Protein AF-A0A956TYW4-F1 (afdb_monomer_lite)

Foldseek 3Di:
DPQFDWDFDDPDDDPPDDPVVTIDGDDLDPCQADPVRFGRADGGAVNLQCLAPCVVVVDDPVLQAPPPPRDGPDDWCVSVCVPDPCVPQLDCVNQVDPRPDPSSTLQLFQFPWDDHPNPDIGTHNNSDHWDVVCCVVPNDDGSVVVPPD

Structure (mmCIF, N/CA/C/O backbone):
data_AF-A0A956TYW4-F1
#
_entry.id   AF-A0A956TYW4-F1
#
loop_
_atom_site.group_PDB
_atom_site.id
_atom_site.type_symbol
_atom_site.label_atom_id
_atom_site.label_alt_id
_atom_site.label_comp_id
_atom_site.label_asym_id
_atom_site.label_entity_id
_atom_site.label_seq_id
_atom_site.pdbx_PDB_ins_code
_atom_site.Cartn_x
_atom_site.Cartn_y
_atom_site.Cartn_z
_atom_site.occupancy
_atom_site.B_iso_or_equiv
_atom_site.auth_seq_id
_atom_site.auth_comp_id
_atom_site.auth_asym_id
_atom_site.auth_atom_id
_atom_site.pdbx_PDB_model_num
ATOM 1 N N . GLN A 1 1 ? 12.989 -0.348 -9.249 1.00 75.94 1 GLN A N 1
ATOM 2 C CA . GLN A 1 1 ? 13.731 -1.459 -9.879 1.00 75.94 1 GLN A CA 1
ATOM 3 C C . GLN A 1 1 ? 13.563 -2.750 -9.097 1.00 75.94 1 GLN A C 1
ATOM 5 O O . GLN A 1 1 ? 13.009 -3.674 -9.657 1.00 75.94 1 GLN A O 1
ATOM 10 N N . CYS A 1 2 ? 14.014 -2.832 -7.841 1.00 87.69 2 CYS A N 1
ATOM 11 C CA . CYS A 1 2 ? 14.141 -4.119 -7.146 1.00 87.69 2 CYS A CA 1
ATOM 12 C C . CYS A 1 2 ? 12.836 -4.693 -6.572 1.00 87.69 2 CYS A C 1
ATOM 14 O O . CYS A 1 2 ? 12.639 -5.900 -6.648 1.00 87.69 2 CYS A O 1
ATOM 16 N N . HIS A 1 3 ? 11.956 -3.837 -6.050 1.00 91.50 3 HIS A N 1
ATOM 17 C CA . HIS A 1 3 ? 10.725 -4.202 -5.333 1.00 91.50 3 HIS A CA 1
ATOM 18 C C . HIS A 1 3 ? 9.562 -4.582 -6.258 1.00 91.50 3 HIS A C 1
ATOM 20 O O . HIS A 1 3 ? 8.438 -4.117 -6.094 1.00 91.50 3 HIS A O 1
ATOM 26 N N . SER A 1 4 ? 9.844 -5.374 -7.288 1.00 91.62 4 SER A N 1
ATOM 27 C CA . SER A 1 4 ? 8.835 -5.880 -8.212 1.00 91.62 4 SER A CA 1
ATOM 28 C C . SER A 1 4 ? 9.212 -7.259 -8.720 1.00 91.62 4 SER A C 1
ATOM 30 O O . SER A 1 4 ? 10.353 -7.495 -9.133 1.00 91.62 4 SER A O 1
ATOM 32 N N . ARG A 1 5 ? 8.231 -8.157 -8.779 1.00 91.81 5 ARG A N 1
ATOM 33 C CA . ARG A 1 5 ? 8.351 -9.367 -9.587 1.00 91.81 5 ARG A CA 1
ATOM 34 C C . ARG A 1 5 ? 8.303 -8.979 -11.059 1.00 91.81 5 ARG A C 1
ATOM 36 O O . ARG A 1 5 ? 7.327 -8.383 -11.518 1.00 91.81 5 ARG A O 1
ATOM 43 N N . ARG A 1 6 ? 9.366 -9.279 -11.799 1.00 92.19 6 ARG A N 1
ATOM 44 C CA . ARG A 1 6 ? 9.592 -8.748 -13.149 1.00 92.19 6 ARG A CA 1
ATOM 45 C C . ARG A 1 6 ? 10.438 -9.687 -13.998 1.00 92.19 6 ARG A C 1
ATOM 47 O O . ARG A 1 6 ? 11.206 -10.476 -13.454 1.00 92.19 6 ARG A O 1
ATOM 54 N N . SER A 1 7 ? 10.340 -9.518 -15.311 1.00 91.94 7 SER A N 1
ATOM 55 C CA . SER A 1 7 ? 11.299 -10.049 -16.283 1.00 91.94 7 SER A CA 1
ATOM 56 C C . SER A 1 7 ? 12.227 -8.936 -16.760 1.00 91.94 7 SER A C 1
ATOM 58 O O . SER A 1 7 ? 11.799 -7.791 -16.900 1.00 91.94 7 SER A O 1
ATOM 60 N N . GLU A 1 8 ? 13.490 -9.261 -16.998 1.00 92.31 8 GLU A N 1
ATOM 61 C CA . GLU A 1 8 ? 14.476 -8.348 -17.582 1.00 92.31 8 GLU A CA 1
ATOM 62 C C . GLU A 1 8 ? 14.416 -8.416 -19.110 1.00 92.31 8 GLU A C 1
ATOM 64 O O . GLU A 1 8 ? 14.295 -9.503 -19.676 1.00 92.31 8 GLU A O 1
ATOM 69 N N . ILE A 1 9 ? 14.450 -7.256 -19.769 1.00 92.62 9 ILE A N 1
ATOM 70 C CA . ILE A 1 9 ? 14.375 -7.141 -21.237 1.00 92.62 9 ILE A CA 1
ATOM 71 C C . ILE A 1 9 ? 15.537 -6.353 -21.848 1.00 92.62 9 ILE A C 1
ATOM 73 O O . ILE A 1 9 ? 15.672 -6.326 -23.070 1.00 92.62 9 ILE A O 1
ATOM 77 N N . ALA A 1 10 ? 16.377 -5.733 -21.019 1.00 88.69 10 ALA A N 1
ATOM 78 C CA . ALA A 1 10 ? 17.615 -5.087 -21.431 1.00 88.69 10 ALA A CA 1
ATOM 79 C C . ALA A 1 10 ? 18.672 -5.253 -20.333 1.00 88.69 10 ALA A C 1
ATOM 81 O O . ALA A 1 10 ? 18.339 -5.119 -19.158 1.00 88.69 10 ALA A O 1
ATOM 82 N N . GLU A 1 11 ? 19.922 -5.507 -20.731 1.00 78.12 11 GLU A N 1
ATOM 83 C CA . GLU A 1 11 ? 21.058 -5.698 -19.811 1.00 78.12 11 GLU A CA 1
ATOM 84 C C . GLU A 1 11 ? 21.461 -4.392 -19.108 1.00 78.12 11 GLU A C 1
ATOM 86 O O . GLU A 1 11 ? 21.840 -4.384 -17.936 1.00 78.12 11 GLU A O 1
ATOM 91 N N . ASP A 1 12 ? 21.354 -3.265 -19.816 1.00 79.75 12 ASP A N 1
ATOM 92 C CA . ASP A 1 12 ? 21.713 -1.960 -19.278 1.00 79.75 12 ASP A CA 1
ATOM 93 C C . ASP A 1 12 ? 20.510 -1.301 -18.591 1.00 79.75 12 ASP A C 1
ATOM 95 O O . ASP A 1 12 ? 19.506 -0.938 -19.216 1.00 79.75 12 ASP A O 1
ATOM 99 N N . TYR A 1 13 ? 20.640 -1.085 -17.283 1.00 75.81 13 TYR A N 1
ATOM 100 C CA . TYR A 1 13 ? 19.734 -0.244 -16.511 1.00 75.81 13 TYR A CA 1
ATOM 101 C C . TYR A 1 13 ? 20.346 1.136 -16.263 1.00 75.81 13 TYR A C 1
ATOM 103 O O . TYR A 1 13 ? 21.456 1.271 -15.744 1.00 75.81 13 TYR A O 1
ATOM 111 N N . PHE A 1 14 ? 19.564 2.179 -16.542 1.00 78.62 14 PHE A N 1
ATOM 112 C CA . PHE A 1 14 ? 19.942 3.562 -16.274 1.00 78.62 14 PHE A CA 1
ATOM 113 C C . PHE A 1 14 ? 19.028 4.178 -15.215 1.00 78.62 14 PHE A C 1
ATOM 115 O O . PHE A 1 14 ? 17.818 4.315 -15.403 1.00 78.62 14 PHE A O 1
ATOM 122 N N . HIS A 1 15 ? 19.619 4.611 -14.102 1.00 81.00 15 HIS A N 1
ATOM 123 C CA . HIS A 1 15 ? 18.900 5.320 -13.047 1.00 81.00 15 HIS A CA 1
ATOM 124 C C . HIS A 1 15 ? 18.197 6.571 -13.597 1.00 81.00 15 HIS A C 1
ATOM 126 O O . HIS A 1 15 ? 18.772 7.337 -14.370 1.00 81.00 15 HIS A O 1
ATOM 132 N N . GLY A 1 16 ? 16.946 6.784 -13.182 1.00 81.69 16 GLY A N 1
ATOM 133 C CA . GLY A 1 16 ? 16.119 7.908 -13.637 1.00 81.69 16 GLY A CA 1
ATOM 134 C C . GLY A 1 16 ? 15.409 7.686 -14.977 1.00 81.69 16 GLY A C 1
ATOM 135 O O . GLY A 1 16 ? 14.646 8.552 -15.400 1.00 81.69 16 GLY A O 1
ATOM 136 N N . LYS A 1 17 ? 15.623 6.543 -15.640 1.00 86.94 17 LYS A N 1
ATOM 137 C CA . LYS A 1 17 ? 14.808 6.099 -16.778 1.00 86.94 17 LYS A CA 1
ATOM 138 C C . LYS A 1 17 ? 13.576 5.328 -16.314 1.00 86.94 17 LYS A C 1
ATOM 140 O O . LYS A 1 17 ? 13.427 5.023 -15.127 1.00 86.94 17 LYS A O 1
ATOM 145 N N . SER A 1 18 ? 12.663 5.063 -17.247 1.00 87.38 18 SER A N 1
ATOM 146 C CA . SER A 1 18 ? 11.463 4.294 -16.938 1.00 87.38 18 SER A CA 1
ATOM 147 C C . SER A 1 18 ? 11.859 2.885 -16.516 1.00 87.38 18 SER A C 1
ATOM 149 O O . SER A 1 18 ? 12.765 2.287 -17.091 1.00 87.38 18 SER A O 1
ATOM 151 N N . LEU A 1 19 ? 11.139 2.316 -15.546 1.00 87.31 19 LEU A N 1
ATOM 152 C CA . LEU A 1 19 ? 11.301 0.901 -15.212 1.00 87.31 19 LEU A CA 1
ATOM 153 C C . LEU A 1 19 ? 11.069 0.016 -16.446 1.00 87.31 19 LEU A C 1
ATOM 155 O O . LEU A 1 19 ? 11.753 -0.991 -16.608 1.00 87.31 19 LEU A O 1
ATOM 159 N N . LEU A 1 20 ? 10.136 0.431 -17.309 1.00 90.75 20 LEU A N 1
ATOM 160 C CA . LEU A 1 20 ? 9.730 -0.302 -18.507 1.00 90.75 20 LEU A CA 1
ATOM 161 C C . LEU A 1 20 ? 10.775 -0.293 -19.627 1.00 90.75 20 LEU A C 1
ATOM 163 O O . LEU A 1 20 ? 10.624 -1.045 -20.582 1.00 90.75 20 LEU A O 1
ATOM 167 N N . ASP A 1 21 ? 11.833 0.512 -19.503 1.00 91.12 21 ASP A N 1
ATOM 168 C CA . ASP A 1 21 ? 12.926 0.522 -20.479 1.00 91.12 21 ASP A CA 1
ATOM 169 C C . ASP A 1 21 ? 13.839 -0.708 -20.313 1.00 91.12 21 ASP A C 1
ATOM 171 O O . ASP A 1 21 ? 14.462 -1.142 -21.279 1.00 91.12 21 ASP A O 1
ATOM 175 N N . SER A 1 22 ? 13.898 -1.289 -19.106 1.00 91.00 22 SER A N 1
ATOM 176 C CA . SER A 1 22 ? 14.766 -2.438 -18.793 1.00 91.00 22 SER A CA 1
ATOM 177 C C . SER A 1 22 ? 14.012 -3.649 -18.236 1.00 91.00 22 SER A C 1
ATOM 179 O O . SER A 1 22 ? 14.539 -4.762 -18.262 1.00 91.00 22 SER A O 1
ATOM 181 N N . TYR A 1 23 ? 12.781 -3.473 -17.739 1.00 92.44 23 TYR A N 1
ATOM 182 C CA . TYR A 1 23 ? 12.021 -4.539 -17.084 1.00 92.44 23 TYR A CA 1
ATOM 183 C C . TYR A 1 23 ? 10.538 -4.533 -17.440 1.00 92.44 23 TYR A C 1
ATOM 185 O O . TYR A 1 23 ? 9.910 -3.486 -17.535 1.00 92.44 23 TYR A O 1
ATOM 193 N N . ILE A 1 24 ? 9.942 -5.721 -17.490 1.00 92.56 24 ILE A N 1
ATOM 194 C CA . ILE A 1 24 ? 8.491 -5.910 -17.564 1.00 92.56 24 ILE A CA 1
ATOM 195 C C . ILE A 1 24 ? 8.010 -6.425 -16.202 1.00 92.56 24 ILE A C 1
ATOM 197 O O . ILE A 1 24 ? 8.303 -7.576 -15.859 1.00 92.56 24 ILE A O 1
ATOM 201 N N . PRO A 1 25 ? 7.314 -5.603 -15.390 1.00 92.31 25 PRO A N 1
ATOM 202 C CA . PRO A 1 25 ? 6.646 -6.072 -14.180 1.00 92.31 25 PRO A CA 1
ATOM 203 C C . PRO A 1 25 ? 5.616 -7.156 -14.503 1.00 92.31 25 PRO A C 1
ATOM 205 O O . PRO A 1 25 ? 5.010 -7.142 -15.573 1.00 92.31 25 PRO A O 1
ATOM 208 N N . SER A 1 26 ? 5.405 -8.077 -13.566 1.00 91.81 26 SER A N 1
ATOM 209 C CA . SER A 1 26 ? 4.364 -9.101 -13.702 1.00 91.81 26 SER A CA 1
ATOM 210 C C . SER A 1 26 ? 2.995 -8.436 -13.803 1.00 91.81 26 SER A C 1
ATOM 212 O O . SER A 1 26 ? 2.709 -7.488 -13.067 1.00 91.81 26 SER A O 1
ATOM 214 N N . LEU A 1 27 ? 2.168 -8.935 -14.717 1.00 91.69 27 LEU A N 1
ATOM 215 C CA . LEU A 1 27 ? 0.786 -8.496 -14.865 1.00 91.69 27 LEU A CA 1
ATOM 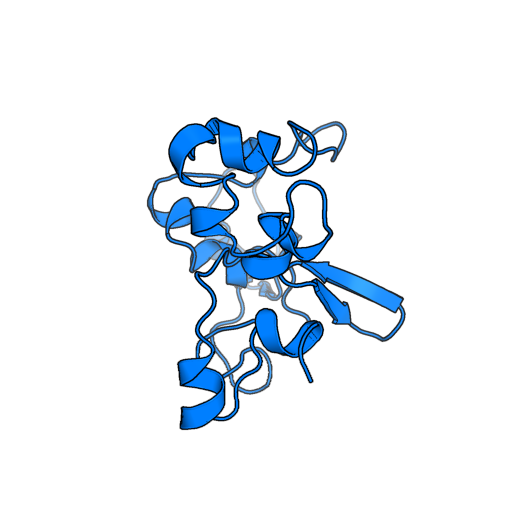216 C C . LEU A 1 27 ? -0.102 -9.202 -13.832 1.00 91.69 27 LEU A C 1
ATOM 218 O O . LEU A 1 27 ? 0.385 -9.983 -13.013 1.00 91.69 27 LEU A O 1
ATOM 222 N N . LEU A 1 28 ? -1.407 -8.919 -13.876 1.00 92.31 28 LEU A N 1
ATOM 223 C CA . LEU A 1 28 ? -2.431 -9.588 -13.067 1.00 92.31 28 LEU A CA 1
ATOM 224 C C . LEU A 1 28 ? -2.675 -11.023 -13.557 1.00 92.31 28 LEU A C 1
ATOM 226 O O . LEU A 1 28 ? -3.758 -11.356 -14.033 1.00 92.31 28 LEU A O 1
ATOM 230 N N . ASP A 1 29 ? -1.635 -11.846 -13.476 1.00 92.50 29 ASP A N 1
ATOM 231 C CA . ASP A 1 29 ? -1.646 -13.233 -13.914 1.00 92.50 29 ASP A CA 1
ATOM 232 C C . ASP A 1 29 ? -2.154 -14.160 -12.801 1.00 92.50 29 ASP A C 1
ATOM 234 O O . ASP A 1 29 ? -1.899 -13.956 -11.605 1.00 92.50 29 ASP A O 1
ATOM 238 N N . GLU A 1 30 ? -2.853 -15.218 -13.214 1.00 91.12 30 GLU A N 1
ATOM 239 C CA . GLU A 1 30 ? -3.368 -16.246 -12.311 1.00 91.12 30 GLU A CA 1
ATOM 240 C C . GLU A 1 30 ? -2.227 -16.911 -11.525 1.00 91.12 30 GLU A C 1
ATOM 242 O O . GLU A 1 30 ? -1.163 -17.229 -12.062 1.00 91.12 30 GLU A O 1
ATOM 247 N N . GLY A 1 31 ? -2.443 -17.111 -10.223 1.00 89.50 31 GLY A N 1
ATOM 248 C CA . GLY A 1 31 ? -1.443 -17.674 -9.318 1.00 89.50 31 GLY A CA 1
ATOM 249 C C . GLY A 1 31 ? -0.413 -16.661 -8.810 1.00 89.50 31 GLY A C 1
ATOM 250 O O . GLY A 1 31 ? 0.341 -16.991 -7.896 1.00 89.50 31 GLY A O 1
ATOM 251 N N . VAL A 1 32 ? -0.387 -15.436 -9.351 1.00 91.31 32 VAL A N 1
ATOM 252 C CA . VAL A 1 32 ? 0.347 -14.296 -8.774 1.00 91.31 32 VAL A CA 1
ATOM 253 C C . VAL A 1 32 ? -0.608 -13.384 -8.012 1.00 91.31 32 VAL A C 1
ATOM 255 O O . VAL A 1 32 ? -0.301 -13.001 -6.883 1.00 91.31 32 VAL A O 1
ATOM 258 N N . TYR A 1 33 ? -1.788 -13.128 -8.581 1.00 93.50 33 TYR A N 1
ATOM 259 C CA . TYR A 1 33 ? -2.846 -12.322 -7.979 1.00 93.50 33 TYR A CA 1
ATOM 260 C C . TYR A 1 33 ? -4.153 -13.108 -7.845 1.00 93.50 33 TYR A C 1
ATOM 262 O O . TYR A 1 33 ? -4.488 -13.949 -8.680 1.00 93.50 33 TYR A O 1
ATOM 270 N N . TYR A 1 34 ? -4.931 -12.771 -6.818 1.00 93.88 34 TYR A N 1
ATOM 271 C CA . TYR A 1 34 ? -6.333 -13.161 -6.720 1.00 93.88 34 TYR A CA 1
ATOM 272 C C . TYR A 1 34 ? -7.156 -12.491 -7.837 1.00 93.88 34 TYR A C 1
ATOM 274 O O . TYR A 1 34 ? -6.742 -11.458 -8.366 1.00 93.88 34 TYR A O 1
ATOM 282 N N . PRO A 1 35 ? -8.355 -13.007 -8.174 1.00 93.81 35 PRO A N 1
ATOM 283 C CA . PRO A 1 35 ? -9.203 -12.430 -9.223 1.00 93.81 35 PRO A CA 1
ATOM 284 C C . PRO A 1 35 ? -9.596 -10.960 -9.022 1.00 93.81 35 PRO A C 1
ATO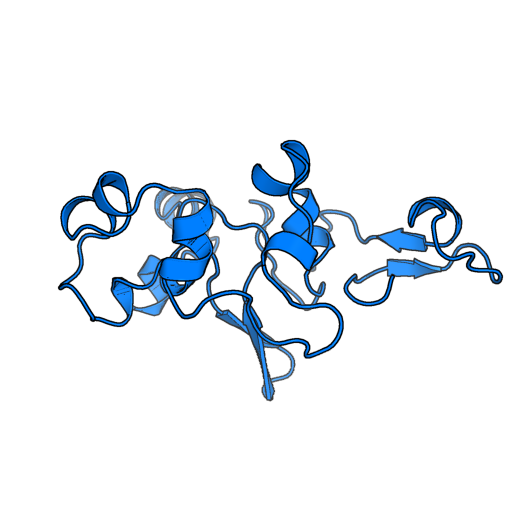M 286 O O . PRO A 1 35 ? -9.914 -10.270 -9.987 1.00 93.81 35 PRO A O 1
ATOM 289 N N . ASP A 1 36 ? -9.576 -10.460 -7.787 1.00 91.88 36 ASP A N 1
ATOM 290 C CA . ASP A 1 36 ? -9.818 -9.048 -7.486 1.00 91.88 36 ASP A CA 1
ATOM 291 C C . ASP A 1 36 ? -8.535 -8.195 -7.526 1.00 91.88 36 ASP A C 1
ATOM 293 O O . ASP A 1 36 ? -8.565 -7.002 -7.226 1.00 91.88 36 ASP A O 1
ATOM 297 N N . GLY A 1 37 ? -7.400 -8.798 -7.880 1.00 91.25 37 GLY A N 1
ATOM 298 C CA . GLY A 1 37 ? -6.079 -8.194 -7.976 1.00 91.25 37 GLY A CA 1
ATOM 299 C C . GLY A 1 37 ? -5.317 -8.114 -6.654 1.00 91.25 37 GLY A C 1
ATOM 300 O O . GLY A 1 37 ? -4.315 -7.405 -6.617 1.00 91.25 37 GLY A O 1
ATOM 301 N N . GLN A 1 38 ? -5.798 -8.721 -5.558 1.00 91.75 38 GLN A N 1
ATOM 302 C CA . GLN A 1 38 ? -5.008 -8.799 -4.324 1.00 91.75 38 GLN A CA 1
ATOM 303 C C . GLN A 1 38 ? -3.782 -9.676 -4.573 1.00 91.75 38 GLN A C 1
ATOM 305 O O . GLN A 1 38 ? -3.853 -10.646 -5.328 1.00 91.75 38 GLN A O 1
ATOM 310 N N . ILE A 1 39 ? -2.672 -9.372 -3.911 1.00 90.69 39 ILE A N 1
ATOM 311 C CA . ILE A 1 39 ? -1.472 -10.206 -3.977 1.00 90.69 39 ILE A CA 1
ATOM 312 C C . ILE A 1 39 ? -1.776 -11.630 -3.471 1.00 90.69 39 ILE A C 1
ATOM 314 O O . ILE A 1 39 ? -2.285 -11.814 -2.363 1.00 90.69 39 ILE A O 1
ATOM 318 N N . GLN A 1 40 ? -1.477 -12.653 -4.280 1.00 90.62 40 GLN A N 1
ATOM 319 C CA . GLN A 1 40 ? -1.680 -14.068 -3.933 1.00 90.62 40 GLN A CA 1
ATOM 320 C C . GLN A 1 40 ? -0.355 -14.775 -3.657 1.00 90.62 40 GLN A C 1
ATOM 322 O O . GLN A 1 40 ? -0.198 -15.403 -2.609 1.00 90.62 40 GLN A O 1
ATOM 327 N N . ALA A 1 41 ? 0.597 -14.672 -4.580 1.00 86.44 41 ALA A N 1
ATOM 328 C CA . ALA A 1 41 ? 1.964 -15.146 -4.397 1.00 86.44 41 ALA A CA 1
ATOM 329 C C . ALA A 1 41 ? 2.909 -13.963 -4.183 1.00 86.44 41 ALA A C 1
ATOM 331 O O . ALA A 1 41 ? 2.508 -12.812 -4.289 1.00 86.44 41 ALA A O 1
ATOM 332 N N . GLU A 1 42 ? 4.176 -14.246 -3.897 1.00 83.31 42 GLU A N 1
ATOM 333 C CA . GLU A 1 42 ? 5.175 -13.190 -3.760 1.00 83.31 42 GLU A CA 1
ATOM 334 C C . GLU A 1 42 ? 5.318 -12.420 -5.087 1.00 83.31 42 GLU A C 1
ATOM 336 O O . GLU A 1 42 ? 5.762 -12.984 -6.098 1.00 83.31 42 GLU A O 1
ATOM 341 N N . ASP A 1 43 ? 4.923 -11.144 -5.080 1.00 82.06 43 ASP A N 1
ATOM 342 C CA . ASP A 1 43 ? 5.077 -10.199 -6.190 1.00 82.06 43 ASP A CA 1
ATOM 343 C C . ASP A 1 43 ? 5.848 -8.914 -5.819 1.00 82.06 43 ASP A C 1
ATOM 345 O O . ASP A 1 43 ? 6.067 -8.053 -6.686 1.00 82.06 43 ASP A O 1
ATOM 349 N N . TYR A 1 44 ? 6.369 -8.859 -4.583 1.00 88.38 44 TYR A N 1
ATOM 350 C CA . TYR A 1 44 ? 6.928 -7.683 -3.920 1.00 88.38 44 TYR A CA 1
ATOM 351 C C . TYR A 1 44 ? 5.865 -6.593 -3.686 1.00 88.38 44 TYR A C 1
ATOM 353 O O . TYR A 1 44 ? 4.758 -6.879 -3.249 1.00 88.38 44 TYR A O 1
ATOM 361 N N . GLU A 1 45 ? 6.212 -5.315 -3.866 1.00 92.50 45 GLU A N 1
ATOM 362 C CA . GLU A 1 45 ? 5.355 -4.205 -3.435 1.00 92.50 45 GLU A CA 1
ATOM 363 C C . GLU A 1 45 ? 4.902 -3.330 -4.612 1.00 92.50 45 GLU A C 1
ATOM 365 O O . GLU A 1 45 ? 3.795 -2.794 -4.608 1.00 92.50 45 GLU A O 1
ATOM 370 N N . TYR A 1 46 ? 5.726 -3.190 -5.655 1.00 93.50 46 TYR A N 1
ATOM 371 C CA . TYR A 1 46 ? 5.464 -2.265 -6.761 1.00 93.50 46 TYR A CA 1
ATOM 372 C C . TYR A 1 46 ? 4.234 -2.642 -7.589 1.00 93.50 46 TYR A C 1
ATOM 374 O O . TYR A 1 46 ? 3.450 -1.757 -7.916 1.00 93.50 46 TYR A O 1
ATOM 382 N N . GLY A 1 47 ? 4.053 -3.926 -7.925 1.00 92.62 47 GLY A N 1
ATOM 383 C CA . GLY A 1 47 ? 2.920 -4.383 -8.741 1.00 92.62 47 GLY A CA 1
ATOM 384 C C . GLY A 1 47 ? 1.578 -4.088 -8.071 1.00 92.62 47 GLY A C 1
ATOM 385 O O . GLY A 1 47 ? 0.660 -3.565 -8.700 1.00 92.62 47 GLY A O 1
ATOM 386 N N . SER A 1 48 ? 1.508 -4.312 -6.761 1.00 93.69 48 SER A N 1
ATOM 387 C CA . SER A 1 48 ? 0.367 -3.931 -5.930 1.00 93.69 48 SER A CA 1
ATOM 388 C C . SER A 1 48 ? 0.226 -2.406 -5.801 1.00 93.69 48 SER A C 1
ATOM 390 O O . SER A 1 48 ? -0.870 -1.870 -5.976 1.00 93.69 48 SER A O 1
ATOM 392 N N . PHE A 1 49 ? 1.324 -1.673 -5.581 1.00 95.62 49 PHE A N 1
ATOM 393 C CA . PHE A 1 49 ? 1.291 -0.217 -5.408 1.00 95.62 49 PHE A CA 1
ATOM 394 C C . PHE A 1 49 ? 0.819 0.539 -6.653 1.00 95.62 49 PHE A C 1
ATOM 396 O O . PHE A 1 49 ? 0.034 1.478 -6.517 1.00 95.62 49 PHE A O 1
ATOM 403 N N . VAL A 1 50 ? 1.224 0.130 -7.863 1.00 94.19 50 VAL A N 1
ATOM 404 C CA . VAL A 1 50 ? 0.798 0.811 -9.102 1.00 94.19 50 VAL A CA 1
ATOM 405 C C . VAL A 1 50 ? -0.696 0.677 -9.395 1.00 94.19 50 VAL A C 1
ATOM 407 O O . VAL A 1 50 ? -1.233 1.476 -10.155 1.00 94.19 50 VAL A O 1
ATOM 410 N N . GLN A 1 51 ? -1.376 -0.290 -8.771 1.00 93.44 51 GLN A N 1
ATOM 411 C CA . GLN A 1 51 ? -2.834 -0.435 -8.835 1.00 93.44 51 GLN A CA 1
ATOM 412 C C . GLN A 1 51 ? -3.560 0.512 -7.866 1.00 93.44 51 GLN A C 1
ATOM 414 O O . GLN A 1 51 ? -4.781 0.667 -7.936 1.00 93.44 51 GLN A O 1
ATOM 419 N N . SER A 1 52 ? -2.839 1.118 -6.919 1.00 95.69 52 SER A N 1
ATOM 420 C CA . SER A 1 52 ? -3.438 1.952 -5.883 1.00 95.69 52 SER A CA 1
ATOM 421 C C . SER A 1 52 ? -3.893 3.300 -6.439 1.00 95.69 52 SER A C 1
ATOM 423 O O . SER A 1 52 ? -3.261 3.922 -7.300 1.00 95.69 52 SER A O 1
ATOM 425 N N . LYS A 1 53 ? -4.964 3.840 -5.851 1.00 94.81 53 LYS A N 1
ATOM 426 C CA . LYS A 1 53 ? -5.382 5.221 -6.124 1.00 94.81 53 LYS A CA 1
ATOM 427 C C . LYS A 1 53 ? -4.266 6.220 -5.793 1.00 94.81 53 LYS A C 1
ATOM 429 O O . LYS A 1 53 ? -4.165 7.240 -6.460 1.00 94.81 53 LYS A O 1
ATOM 434 N N . MET A 1 54 ? -3.445 5.929 -4.783 1.00 95.56 54 MET A N 1
ATOM 435 C CA . MET A 1 54 ? -2.346 6.791 -4.341 1.00 95.56 54 MET A CA 1
ATOM 436 C C . MET A 1 54 ? -1.287 6.953 -5.434 1.00 95.56 54 MET A C 1
ATOM 438 O O . MET A 1 54 ? -0.930 8.084 -5.761 1.00 95.56 54 MET A O 1
ATOM 442 N N . TYR A 1 55 ? -0.868 5.853 -6.064 1.00 96.25 55 TYR A N 1
ATOM 443 C CA . TYR A 1 55 ? 0.066 5.891 -7.191 1.00 96.25 55 TYR A CA 1
ATOM 444 C C . TYR A 1 55 ? -0.468 6.755 -8.340 1.00 96.25 55 TYR A C 1
ATOM 446 O O . TYR A 1 55 ? 0.223 7.639 -8.844 1.00 96.25 55 TYR A O 1
ATOM 454 N N . HIS A 1 56 ? -1.746 6.587 -8.691 1.00 96.31 56 HIS A N 1
ATOM 455 C CA . HIS A 1 56 ? -2.400 7.396 -9.724 1.00 96.31 56 HIS A CA 1
ATOM 456 C C . HIS A 1 56 ? -2.598 8.876 -9.346 1.00 96.31 56 HIS A C 1
ATOM 458 O O . HIS A 1 56 ? -2.936 9.681 -10.211 1.00 96.31 56 HIS A O 1
ATOM 464 N N . GLN A 1 57 ? -2.402 9.250 -8.079 1.00 96.81 57 GLN A N 1
ATOM 465 C CA . GLN A 1 57 ? -2.372 10.642 -7.612 1.00 96.81 57 GLN A CA 1
ATOM 466 C C . GLN A 1 57 ? -0.940 11.174 -7.428 1.00 96.81 57 GLN A C 1
ATOM 468 O O . GLN A 1 57 ? -0.756 12.255 -6.875 1.00 96.81 57 GLN A O 1
ATOM 473 N N . GLY A 1 58 ? 0.073 10.442 -7.901 1.00 96.44 58 GLY A N 1
ATOM 474 C CA . GLY A 1 58 ? 1.474 10.863 -7.865 1.00 96.44 58 GLY A CA 1
ATOM 475 C C . GLY A 1 58 ? 2.203 10.556 -6.559 1.00 96.44 58 GLY A C 1
ATOM 476 O O . GLY A 1 58 ? 3.343 10.986 -6.407 1.00 96.44 58 GLY A O 1
ATOM 477 N N . VAL A 1 59 ? 1.588 9.807 -5.636 1.00 97.38 59 VAL A N 1
ATOM 478 C CA . VAL A 1 59 ? 2.282 9.334 -4.432 1.00 97.38 59 VAL A CA 1
ATOM 479 C C . VAL A 1 59 ? 3.311 8.274 -4.820 1.00 97.38 59 VAL A C 1
ATOM 481 O O . VAL A 1 59 ? 3.066 7.398 -5.650 1.00 97.38 59 VAL A O 1
ATOM 484 N N . SER A 1 60 ? 4.470 8.353 -4.188 1.00 95.56 60 SER A N 1
ATOM 485 C CA . SER A 1 60 ? 5.643 7.522 -4.405 1.00 95.56 60 SER A CA 1
ATOM 486 C C . SER A 1 60 ? 6.031 6.766 -3.134 1.00 95.56 60 SER A C 1
ATOM 488 O O . SER A 1 60 ? 5.617 7.106 -2.026 1.00 95.56 60 SER A O 1
ATOM 490 N N . CYS A 1 61 ? 6.909 5.769 -3.266 1.00 95.62 61 CYS A N 1
ATOM 491 C CA . CYS A 1 61 ? 7.431 5.023 -2.118 1.00 95.62 61 CYS A CA 1
ATOM 492 C C . CYS A 1 61 ? 8.087 5.956 -1.085 1.00 95.62 61 CYS A C 1
ATOM 494 O O . CYS A 1 61 ? 7.969 5.744 0.120 1.00 95.62 61 CYS A O 1
ATOM 496 N N . SER A 1 62 ? 8.757 7.012 -1.563 1.00 96.12 62 SER A N 1
ATOM 497 C CA . SER A 1 62 ? 9.474 7.977 -0.730 1.00 96.12 62 SER A CA 1
ATOM 498 C C . SER A 1 62 ? 8.582 8.942 0.047 1.00 96.12 62 SER A C 1
ATOM 500 O O . SER A 1 62 ? 9.109 9.679 0.878 1.00 96.12 62 SER A O 1
ATOM 502 N N . ASP A 1 63 ? 7.269 8.950 -0.186 1.00 97.25 63 ASP A N 1
ATOM 503 C CA . ASP A 1 63 ? 6.312 9.709 0.631 1.00 97.25 63 ASP A CA 1
ATOM 504 C C . ASP A 1 63 ? 5.958 8.968 1.930 1.00 97.25 63 ASP A C 1
ATOM 506 O O . ASP A 1 63 ? 5.543 9.583 2.913 1.00 97.25 63 ASP A O 1
ATOM 510 N N . CYS A 1 64 ? 6.188 7.651 1.972 1.00 96.88 64 CYS A N 1
ATOM 511 C CA . CYS A 1 64 ? 5.986 6.823 3.161 1.00 96.88 64 CYS A CA 1
ATOM 512 C C . CYS A 1 64 ? 7.308 6.357 3.786 1.00 96.88 64 CYS A C 1
ATOM 514 O O . CYS A 1 64 ? 7.439 6.359 5.009 1.00 96.88 64 CYS A O 1
ATOM 516 N N . HIS A 1 65 ? 8.299 6.011 2.963 1.00 97.50 65 HIS A N 1
ATOM 517 C CA . HIS A 1 65 ? 9.600 5.509 3.401 1.00 97.50 65 HIS A CA 1
ATOM 518 C C . HIS A 1 65 ? 10.704 6.551 3.231 1.00 97.50 65 HIS A C 1
ATOM 520 O O . HIS A 1 65 ? 10.742 7.304 2.257 1.00 97.50 65 HIS A O 1
ATOM 526 N N . ASN A 1 66 ? 11.661 6.560 4.154 1.00 96.94 66 ASN A N 1
ATOM 527 C CA . ASN A 1 66 ? 12.907 7.284 3.978 1.00 96.94 66 ASN A CA 1
ATOM 528 C C . ASN A 1 66 ? 13.870 6.444 3.116 1.00 96.94 66 ASN A C 1
ATOM 530 O O . ASN A 1 66 ? 14.273 5.365 3.545 1.00 96.94 66 ASN A O 1
ATOM 534 N N . PRO A 1 67 ? 14.300 6.913 1.931 1.00 94.81 67 PRO A N 1
ATOM 535 C CA . PRO A 1 67 ? 15.167 6.124 1.053 1.00 94.81 67 PRO A CA 1
ATOM 536 C C . PRO A 1 67 ? 16.582 5.887 1.611 1.00 94.81 67 PRO A C 1
ATOM 538 O O . PRO A 1 67 ? 17.291 5.039 1.081 1.00 94.81 67 PRO A O 1
ATOM 541 N N . HIS A 1 68 ? 17.005 6.616 2.653 1.00 95.38 68 HIS A N 1
ATOM 542 C CA . HIS A 1 68 ? 18.336 6.475 3.256 1.00 95.38 68 HIS A CA 1
ATOM 543 C C . HIS A 1 68 ? 18.343 5.604 4.515 1.00 95.38 68 HIS A C 1
ATOM 545 O O . HIS A 1 68 ? 19.292 4.850 4.708 1.00 95.38 68 HIS A O 1
ATOM 551 N N . SER A 1 69 ? 17.321 5.709 5.374 1.00 96.31 69 SER A N 1
ATOM 552 C CA . SER A 1 69 ? 17.229 4.890 6.596 1.00 96.31 69 SER A CA 1
ATOM 553 C C . SER A 1 69 ? 16.345 3.656 6.440 1.00 96.31 69 SER A C 1
ATOM 555 O O . SER A 1 69 ? 16.414 2.764 7.275 1.00 96.31 69 SER A O 1
ATOM 557 N N . LEU A 1 70 ? 15.528 3.594 5.383 1.00 91.75 70 LEU A N 1
ATOM 558 C CA . LEU A 1 70 ? 14.480 2.589 5.148 1.00 91.75 70 LEU A CA 1
ATOM 559 C C . LEU A 1 70 ? 13.319 2.625 6.156 1.00 91.75 70 LEU A C 1
ATOM 561 O O . LEU A 1 70 ? 12.324 1.923 5.979 1.00 91.75 70 LEU A O 1
ATOM 565 N N . GLU A 1 71 ? 13.406 3.480 7.171 1.00 96.62 71 GLU A N 1
ATOM 566 C CA . GLU A 1 71 ? 12.359 3.680 8.164 1.00 96.62 71 GLU A CA 1
ATOM 567 C C . GLU A 1 71 ? 11.142 4.391 7.564 1.00 96.62 71 GLU A C 1
ATOM 569 O O . GLU A 1 71 ? 11.217 5.086 6.541 1.00 96.62 71 GLU A O 1
ATOM 574 N N . LEU A 1 72 ? 10.004 4.236 8.236 1.00 97.56 72 LEU A N 1
ATOM 575 C CA . LEU A 1 72 ? 8.800 4.995 7.929 1.00 97.56 72 LEU A CA 1
ATOM 576 C C . LEU A 1 72 ? 8.997 6.468 8.298 1.00 97.56 72 LEU A C 1
ATOM 578 O O . LEU A 1 72 ? 9.661 6.805 9.275 1.00 97.56 72 LEU A O 1
ATOM 582 N N . ARG A 1 73 ? 8.381 7.371 7.532 1.00 97.50 73 ARG A N 1
ATOM 583 C CA . ARG A 1 73 ? 8.416 8.813 7.831 1.00 97.50 73 ARG A CA 1
ATOM 584 C C . ARG A 1 73 ? 7.636 9.198 9.086 1.00 97.50 73 ARG A C 1
ATOM 586 O O . ARG A 1 73 ? 7.905 10.249 9.661 1.00 97.50 73 ARG A O 1
ATOM 593 N N . ALA A 1 74 ? 6.667 8.378 9.476 1.00 97.56 74 ALA A N 1
ATOM 594 C CA . ALA A 1 74 ? 5.900 8.524 10.700 1.00 97.56 74 ALA A CA 1
ATOM 595 C C . ALA A 1 74 ? 5.424 7.150 11.188 1.00 97.56 74 ALA A C 1
ATOM 597 O O . ALA A 1 74 ? 5.308 6.205 10.409 1.00 97.56 74 ALA A O 1
ATOM 598 N N . GLU A 1 75 ? 5.131 7.062 12.481 1.00 96.50 75 GLU A N 1
ATOM 599 C CA . GLU A 1 75 ? 4.759 5.815 13.144 1.00 96.50 75 GLU A CA 1
ATOM 600 C C . GLU A 1 75 ? 3.251 5.545 13.082 1.00 96.50 75 GLU A C 1
ATOM 602 O O . GLU A 1 75 ? 2.422 6.444 13.261 1.00 96.50 75 GLU A O 1
ATOM 607 N N . GLY A 1 76 ? 2.886 4.277 12.880 1.00 96.00 76 GLY A N 1
ATOM 608 C CA . GLY A 1 76 ? 1.498 3.812 12.921 1.00 96.00 76 GLY A CA 1
ATOM 609 C C . GLY A 1 76 ? 0.544 4.611 12.022 1.00 96.00 76 GLY A C 1
ATOM 610 O O . GLY A 1 76 ? 0.851 4.925 10.872 1.00 96.00 76 GLY A O 1
ATOM 611 N N . ASN A 1 77 ? -0.633 4.955 12.556 1.00 97.81 77 ASN A N 1
ATOM 612 C CA . ASN A 1 77 ? -1.677 5.668 11.809 1.00 97.81 77 ASN A CA 1
ATOM 613 C C . ASN A 1 77 ? -1.253 7.087 11.393 1.00 97.81 77 ASN A C 1
ATOM 615 O O . ASN A 1 77 ? -1.793 7.622 10.422 1.00 97.81 77 ASN A O 1
ATOM 619 N N . ALA A 1 78 ? -0.253 7.682 12.057 1.00 97.75 78 ALA A N 1
ATOM 620 C CA . ALA A 1 78 ? 0.250 9.003 11.689 1.00 97.75 78 ALA A CA 1
ATOM 621 C C . ALA A 1 78 ? 0.872 9.018 10.282 1.00 97.75 78 ALA A C 1
ATOM 623 O O . ALA A 1 78 ? 0.825 10.050 9.617 1.00 97.75 78 ALA A O 1
ATOM 624 N N . LEU A 1 79 ? 1.373 7.877 9.787 1.00 97.81 79 LEU A N 1
ATOM 625 C CA . LEU A 1 79 ? 1.874 7.752 8.417 1.00 97.81 79 LEU A CA 1
ATOM 626 C C . LEU A 1 79 ? 0.777 8.010 7.381 1.00 97.81 79 LEU A C 1
ATOM 628 O O . LEU A 1 79 ? 0.969 8.804 6.460 1.00 97.81 79 LEU A O 1
ATOM 632 N N . CYS A 1 80 ? -0.383 7.376 7.557 1.00 97.19 80 CYS A N 1
ATOM 633 C CA . CYS A 1 80 ? -1.567 7.603 6.729 1.00 97.19 80 CYS A CA 1
ATOM 634 C C . CYS A 1 80 ? -2.133 9.014 6.967 1.00 97.19 80 CYS A C 1
ATOM 636 O O . CYS A 1 80 ? -2.592 9.679 6.033 1.00 97.19 80 CYS A O 1
ATOM 638 N N . GLY A 1 81 ? -2.033 9.483 8.215 1.00 97.06 81 GLY A N 1
ATOM 639 C CA . GLY A 1 81 ? -2.449 10.798 8.700 1.00 97.06 81 GLY A CA 1
ATOM 640 C C . GLY A 1 81 ? -1.807 11.993 7.992 1.00 97.06 81 GLY A C 1
ATOM 641 O O . GLY A 1 81 ? -2.384 13.078 7.994 1.00 97.06 81 GLY A O 1
ATOM 642 N N . GLN A 1 82 ? -0.660 11.797 7.333 1.00 96.38 82 GLN A N 1
ATOM 643 C CA . GLN A 1 82 ? 0.004 12.832 6.528 1.00 96.38 82 GLN A CA 1
ATO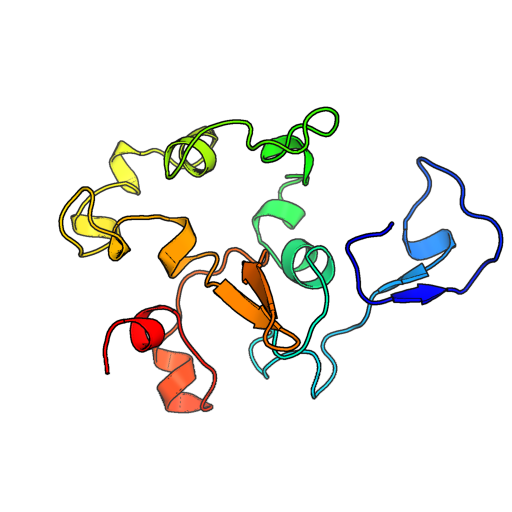M 644 C C . GLN A 1 82 ? -0.892 13.369 5.399 1.00 96.38 82 GLN A C 1
ATOM 646 O O . GLN A 1 82 ? -0.753 14.523 4.997 1.00 96.38 82 GLN A O 1
ATOM 651 N N . CYS A 1 83 ? -1.815 12.544 4.892 1.00 96.50 83 CYS A N 1
ATOM 652 C CA . CYS A 1 83 ? -2.750 12.926 3.830 1.00 96.50 83 CYS A CA 1
ATOM 653 C C . CYS A 1 83 ? -4.218 12.660 4.196 1.00 96.50 83 CYS A C 1
ATOM 655 O O . CYS A 1 83 ? -5.115 13.373 3.742 1.00 96.50 83 CYS A O 1
ATOM 657 N N . HIS A 1 84 ? -4.491 11.643 5.015 1.00 96.38 84 HIS A N 1
ATOM 658 C CA . HIS A 1 84 ? -5.839 11.271 5.430 1.00 96.38 84 HIS A CA 1
ATOM 659 C C . HIS A 1 84 ? -6.153 11.862 6.804 1.00 96.38 84 HIS A C 1
ATOM 661 O O . HIS A 1 84 ? -5.599 11.429 7.803 1.00 96.38 84 HIS A O 1
ATOM 667 N N . SER A 1 85 ? -7.078 12.824 6.870 1.00 97.56 85 SER A N 1
ATOM 668 C CA . SER A 1 85 ? -7.468 13.470 8.135 1.00 97.56 85 SER A CA 1
ATOM 669 C C . SER A 1 85 ? -7.807 12.451 9.236 1.00 97.56 85 SER A C 1
ATOM 671 O O . SER A 1 85 ? -8.764 11.681 9.106 1.00 97.56 85 SER A O 1
ATOM 673 N N . ALA A 1 86 ? -7.042 12.483 10.332 1.00 96.19 86 ALA A N 1
ATOM 674 C CA . ALA A 1 86 ? -7.225 11.600 11.484 1.00 96.19 86 ALA A CA 1
ATOM 675 C C . ALA A 1 86 ? -8.605 11.783 12.135 1.00 96.19 86 ALA A C 1
ATOM 677 O O . ALA A 1 86 ? -9.265 10.804 12.459 1.00 96.19 86 ALA A O 1
ATOM 678 N N . GLU A 1 87 ? -9.101 13.022 12.210 1.00 96.19 87 GLU A N 1
ATOM 679 C CA . GLU A 1 87 ? -10.440 13.342 12.734 1.00 96.19 87 GLU A CA 1
ATOM 680 C C . GLU A 1 87 ? -11.569 12.648 11.959 1.00 96.19 87 GLU A C 1
ATOM 682 O O . GLU A 1 87 ? -12.659 12.444 12.490 1.00 96.19 87 GLU A O 1
ATOM 687 N N . LYS A 1 88 ? -11.313 12.280 10.698 1.00 96.81 88 LYS A N 1
ATOM 688 C CA . LYS A 1 88 ? -12.266 11.562 9.855 1.00 96.81 88 LYS A CA 1
ATOM 689 C C . LYS A 1 88 ? -12.027 10.053 9.853 1.00 96.81 88 LYS A C 1
ATOM 691 O O . LYS A 1 88 ? -12.990 9.295 9.942 1.00 96.81 88 LYS A O 1
ATOM 696 N N . TYR A 1 89 ? -10.777 9.621 9.701 1.00 96.75 89 TYR A N 1
ATOM 697 C CA . TYR A 1 89 ? -10.447 8.222 9.404 1.00 96.75 89 TYR A CA 1
ATOM 698 C C . TYR A 1 89 ? -9.858 7.453 10.591 1.00 96.75 89 TYR A C 1
ATOM 700 O O . TYR A 1 89 ? -10.101 6.257 10.706 1.00 96.75 89 TYR A O 1
ATOM 708 N N . ASP A 1 90 ? -9.152 8.107 11.511 1.00 97.06 90 ASP A N 1
ATOM 709 C CA . ASP A 1 90 ? -8.599 7.461 12.710 1.00 97.06 90 ASP A CA 1
ATOM 710 C C . ASP A 1 90 ? -9.583 7.571 13.882 1.00 97.06 90 ASP A C 1
ATOM 712 O O . ASP A 1 90 ? -9.296 8.114 14.949 1.00 97.06 90 ASP A O 1
ATOM 716 N N . THR A 1 91 ? -10.818 7.127 13.634 1.00 97.19 91 THR A N 1
ATOM 717 C CA . THR A 1 91 ? -11.903 7.184 14.615 1.00 97.19 91 THR A CA 1
ATOM 718 C C . THR A 1 91 ? -12.595 5.833 14.753 1.00 97.19 91 THR A C 1
ATOM 720 O O . THR A 1 91 ? -12.757 5.125 13.751 1.00 97.19 91 THR A O 1
ATOM 723 N N . PRO A 1 92 ? -13.124 5.500 15.949 1.00 97.00 92 PRO A N 1
ATOM 724 C CA . PRO A 1 92 ? -13.893 4.274 16.151 1.00 97.00 92 PRO A CA 1
ATOM 725 C C . PRO A 1 92 ? -15.087 4.121 15.206 1.00 97.00 92 PRO A C 1
ATOM 727 O O . PRO A 1 92 ? -15.507 3.001 14.948 1.00 97.00 92 PRO A O 1
ATOM 730 N N . VAL A 1 93 ? -15.619 5.224 14.671 1.00 96.69 93 VAL A N 1
ATOM 731 C CA . VAL A 1 93 ? -16.709 5.206 13.684 1.00 96.69 93 VAL A CA 1
ATOM 732 C C . VAL A 1 93 ? -16.225 4.714 12.318 1.00 96.69 93 VAL A C 1
ATOM 734 O O . VAL A 1 93 ? -16.965 4.029 11.621 1.00 96.69 93 VAL A O 1
ATOM 737 N N . HIS A 1 94 ? -14.995 5.046 11.919 1.00 96.88 94 HIS A N 1
ATOM 738 C CA . HIS A 1 94 ? -14.442 4.595 10.645 1.00 96.88 94 HIS A CA 1
ATOM 739 C C . HIS A 1 94 ? -13.925 3.157 10.724 1.00 96.88 94 HIS A C 1
ATOM 741 O O . HIS A 1 94 ? -14.308 2.319 9.912 1.00 96.88 94 HIS A O 1
ATOM 747 N N . HIS A 1 95 ? -13.068 2.865 11.706 1.00 95.62 95 HIS A N 1
ATOM 748 C CA . HIS A 1 95 ? -12.422 1.557 11.805 1.00 95.62 95 HIS A CA 1
ATOM 749 C C . HIS A 1 95 ? -13.244 0.529 12.599 1.00 95.62 95 HIS A C 1
ATOM 751 O O . HIS A 1 95 ? -12.896 -0.640 12.588 1.00 95.62 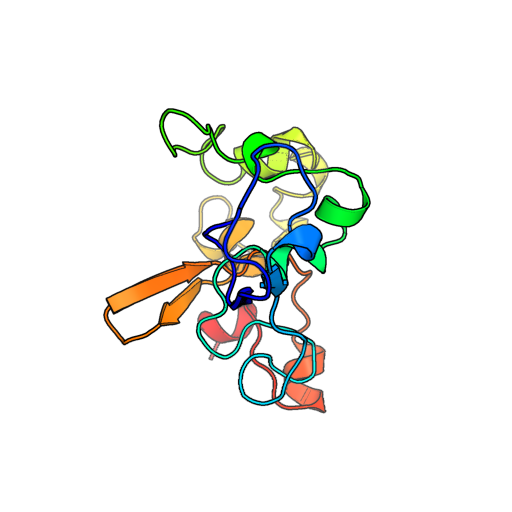95 HIS A O 1
ATOM 757 N N . ASN A 1 96 ? -14.336 0.915 13.272 1.00 95.94 96 ASN A N 1
ATOM 758 C CA . ASN A 1 96 ? -15.255 0.005 13.987 1.00 95.94 96 ASN A CA 1
ATOM 759 C C . ASN A 1 96 ? -14.605 -0.847 15.094 1.00 95.94 96 ASN A C 1
ATOM 761 O O . ASN A 1 96 ? -15.128 -1.884 15.498 1.00 95.94 96 ASN A O 1
ATOM 765 N N . HIS A 1 97 ? -13.472 -0.394 15.625 1.00 97.06 97 HIS A N 1
ATOM 766 C CA . HIS A 1 97 ? -12.739 -1.083 16.684 1.00 97.06 97 HIS A CA 1
ATOM 767 C C . HIS A 1 97 ? -12.516 -0.156 17.880 1.00 97.06 97 HIS A C 1
ATOM 769 O O . HIS A 1 97 ? -12.707 1.057 17.805 1.00 97.06 97 HIS A O 1
ATOM 775 N N . LYS A 1 98 ? -12.097 -0.716 19.017 1.00 96.12 98 LYS A N 1
ATOM 776 C CA . LYS A 1 98 ? -11.663 0.092 20.160 1.00 96.12 98 LYS A CA 1
ATOM 777 C C . LYS A 1 98 ? -10.389 0.854 19.782 1.00 96.12 98 LYS A C 1
ATOM 779 O O . LYS A 1 98 ? -9.476 0.260 19.206 1.00 96.12 98 LYS A O 1
ATOM 784 N N . ALA A 1 99 ? -10.309 2.135 20.136 1.00 93.56 99 ALA A N 1
ATOM 785 C CA . ALA A 1 99 ? -9.102 2.934 19.930 1.00 93.56 99 ALA A CA 1
ATOM 786 C C . ALA A 1 99 ? -7.870 2.249 20.554 1.00 93.56 99 ALA A C 1
ATOM 788 O O . ALA A 1 99 ? -7.948 1.705 21.660 1.00 93.56 99 ALA A O 1
ATOM 789 N N . GLY A 1 100 ? -6.755 2.242 19.820 1.00 91.06 100 GLY A N 1
ATOM 790 C CA . GLY A 1 100 ? -5.502 1.597 20.231 1.00 91.06 100 GLY A CA 1
ATOM 791 C C . GLY A 1 100 ? -5.486 0.064 20.152 1.00 91.06 100 GLY A C 1
ATOM 792 O O . GLY A 1 100 ? -4.492 -0.547 20.532 1.00 91.06 100 GLY A O 1
ATOM 793 N N . SER A 1 101 ? -6.556 -0.582 19.679 1.00 96.00 101 SER A N 1
ATOM 794 C CA . SER A 1 101 ? -6.525 -2.022 19.381 1.00 96.00 101 SER A CA 1
ATOM 795 C C . SER A 1 101 ? -5.802 -2.307 18.061 1.00 96.00 101 SER A C 1
ATOM 797 O O . SER A 1 101 ? -5.683 -1.425 17.214 1.00 96.00 101 SER A O 1
ATOM 799 N N . ALA A 1 102 ? -5.377 -3.556 17.844 1.00 94.44 102 ALA A N 1
ATOM 800 C CA . ALA A 1 102 ? -4.740 -3.961 16.587 1.00 94.44 102 ALA A CA 1
ATOM 801 C C . ALA A 1 102 ? -5.622 -3.669 15.354 1.00 94.44 102 ALA A C 1
ATOM 803 O O . ALA A 1 102 ? -5.119 -3.195 14.339 1.00 94.44 102 ALA A O 1
ATOM 804 N N . GLY A 1 103 ? -6.943 -3.863 15.468 1.00 95.44 103 GLY A N 1
ATOM 805 C CA . GLY A 1 103 ? -7.902 -3.552 14.399 1.00 95.44 103 GLY A CA 1
ATOM 806 C C . GLY A 1 103 ? -8.091 -2.054 14.131 1.00 95.44 103 GLY A C 1
ATOM 807 O O . GLY A 1 103 ? -8.589 -1.683 13.077 1.00 95.44 103 GLY A O 1
ATOM 808 N N . ALA A 1 104 ? -7.675 -1.171 15.045 1.00 97.06 104 ALA A N 1
ATOM 809 C CA . ALA A 1 104 ? -7.707 0.275 14.815 1.00 97.06 104 ALA A CA 1
ATOM 810 C C . ALA A 1 104 ? -6.541 0.773 13.939 1.00 97.06 104 ALA A C 1
ATOM 812 O O . ALA A 1 104 ? -6.526 1.935 13.542 1.00 97.06 104 ALA A O 1
ATOM 813 N N . SER A 1 105 ? -5.554 -0.075 13.631 1.00 96.94 105 SER A N 1
ATOM 814 C CA . SER A 1 105 ? -4.459 0.307 12.741 1.00 96.94 105 SER A CA 1
ATOM 815 C C . SER A 1 105 ? -4.936 0.394 11.291 1.00 96.94 105 SER A C 1
ATOM 817 O O . SER A 1 105 ? -5.487 -0.571 10.761 1.00 96.94 105 SER A O 1
ATOM 819 N N . CYS A 1 106 ? -4.647 1.504 10.605 1.00 97.44 106 CYS A N 1
ATOM 820 C CA . CYS A 1 106 ? -4.957 1.664 9.181 1.00 97.44 106 CYS A CA 1
ATOM 821 C C . CYS A 1 106 ? -4.363 0.512 8.353 1.00 97.44 106 CYS A C 1
ATOM 823 O O . CYS A 1 106 ? -5.038 -0.077 7.506 1.00 97.44 106 CYS A O 1
ATOM 825 N N . ALA A 1 107 ? -3.109 0.153 8.646 1.00 96.50 107 ALA A N 1
ATOM 826 C CA . ALA A 1 107 ? -2.383 -0.899 7.950 1.00 96.50 107 ALA A CA 1
ATOM 827 C C . ALA A 1 107 ? -2.951 -2.301 8.218 1.00 96.50 107 ALA A C 1
ATOM 829 O O . ALA A 1 107 ? -2.777 -3.180 7.383 1.00 96.50 107 ALA A O 1
ATOM 830 N N . ALA A 1 108 ? -3.651 -2.536 9.334 1.00 95.69 108 ALA A N 1
ATOM 831 C CA . ALA A 1 108 ? -4.258 -3.843 9.601 1.00 95.69 108 ALA A CA 1
ATOM 832 C C . ALA A 1 108 ? -5.348 -4.196 8.575 1.00 95.69 108 ALA A C 1
ATOM 834 O O . ALA A 1 108 ? -5.475 -5.355 8.185 1.00 95.69 108 ALA A O 1
ATOM 835 N N . CYS A 1 109 ? -6.091 -3.18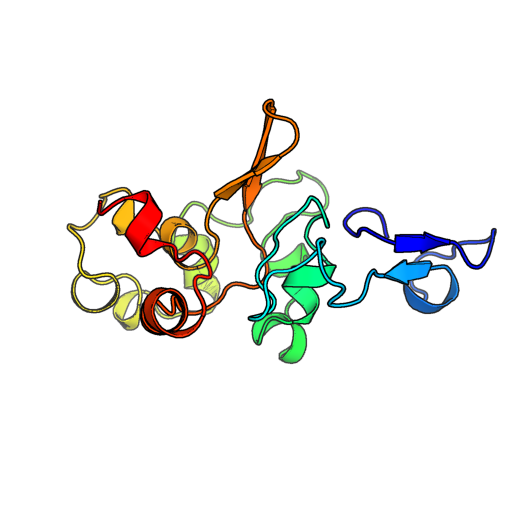8 8.111 1.00 95.94 109 CYS A N 1
ATOM 836 C CA . CYS A 1 109 ? -7.190 -3.361 7.165 1.00 95.94 109 CYS A CA 1
ATOM 837 C C . CYS A 1 109 ? -6.778 -3.062 5.721 1.00 95.94 109 CYS A C 1
ATOM 839 O O . CYS A 1 109 ? -7.115 -3.823 4.818 1.00 95.94 109 CYS A O 1
ATOM 841 N N . HIS A 1 110 ? -6.057 -1.961 5.498 1.00 96.50 110 HIS A N 1
ATOM 842 C CA . HIS A 1 110 ? -5.722 -1.494 4.152 1.00 96.50 110 HIS A CA 1
ATOM 843 C C . HIS A 1 110 ? -4.436 -2.107 3.594 1.00 96.50 110 HIS A C 1
ATOM 845 O O . HIS A 1 110 ? -4.256 -2.121 2.382 1.00 96.50 110 HIS A O 1
ATOM 851 N N . MET A 1 111 ? -3.554 -2.621 4.455 1.00 95.44 111 MET A N 1
ATOM 852 C CA . MET A 1 111 ? -2.279 -3.236 4.067 1.00 95.44 111 MET A CA 1
ATOM 853 C C . MET A 1 111 ? -2.096 -4.591 4.771 1.00 95.44 111 MET A C 1
ATOM 855 O O . MET A 1 111 ? -1.151 -4.761 5.560 1.00 95.44 111 MET A O 1
ATOM 859 N N . PRO A 1 112 ? -3.038 -5.536 4.573 1.00 92.50 112 PRO A N 1
ATOM 860 C CA . PRO A 1 112 ? -3.037 -6.800 5.292 1.00 92.50 112 PRO A CA 1
ATOM 861 C C . PRO A 1 112 ? -1.739 -7.570 5.026 1.00 92.50 112 PRO A C 1
ATOM 863 O O . PRO A 1 112 ? -1.249 -7.623 3.901 1.00 92.50 112 PRO A O 1
ATOM 866 N N . GLU A 1 113 ? -1.193 -8.182 6.076 1.00 91.12 113 GLU A N 1
ATOM 867 C CA . GLU A 1 113 ? 0.078 -8.909 6.008 1.00 91.12 113 GLU A CA 1
ATOM 868 C C . GLU A 1 113 ? -0.137 -10.375 5.629 1.00 91.12 113 GLU A C 1
ATOM 870 O O . GLU A 1 113 ? -1.015 -11.041 6.188 1.00 91.12 113 GLU A O 1
ATOM 875 N N . THR A 1 114 ? 0.652 -10.880 4.687 1.00 89.31 114 THR A N 1
ATOM 876 C CA . THR A 1 114 ? 0.661 -12.282 4.264 1.00 89.31 114 THR A CA 1
ATOM 877 C C . THR A 1 114 ? 2.070 -12.843 4.433 1.00 89.31 114 THR A C 1
ATOM 879 O O . THR A 1 114 ? 3.052 -12.182 4.105 1.00 89.31 114 THR A O 1
ATOM 882 N N . MET A 1 115 ? 2.165 -14.060 4.975 1.00 88.62 115 MET A N 1
ATOM 883 C CA . MET A 1 115 ? 3.435 -14.766 5.137 1.00 88.62 115 MET A CA 1
ATOM 884 C C . MET A 1 115 ? 3.798 -15.487 3.842 1.00 88.62 115 MET A C 1
ATOM 886 O O . MET A 1 115 ? 3.129 -16.443 3.446 1.00 88.62 115 MET A O 1
ATOM 890 N N . TYR A 1 116 ? 4.889 -15.065 3.217 1.00 86.50 116 TYR A N 1
ATOM 891 C CA . TYR A 1 116 ? 5.477 -15.709 2.054 1.00 86.50 116 TYR A CA 1
ATOM 892 C C . TYR A 1 116 ? 6.672 -16.565 2.468 1.00 86.50 116 TYR A C 1
ATOM 894 O O . TYR A 1 116 ? 7.399 -16.272 3.422 1.00 86.50 116 TYR A O 1
ATOM 902 N N . MET A 1 117 ? 6.844 -17.692 1.771 1.00 84.31 117 MET A N 1
ATOM 903 C CA . MET A 1 117 ? 7.925 -18.659 2.013 1.00 84.31 117 MET A CA 1
ATOM 904 C C . MET A 1 117 ? 8.064 -19.109 3.482 1.00 84.31 117 MET A C 1
ATOM 906 O O . MET A 1 117 ? 9.132 -19.543 3.899 1.00 84.31 117 MET A O 1
ATOM 910 N N . GLN A 1 118 ? 6.979 -19.022 4.263 1.00 84.75 118 GLN A N 1
ATOM 911 C CA . GLN A 1 118 ? 6.894 -19.347 5.695 1.00 84.75 118 GLN A CA 1
ATOM 912 C C . GLN A 1 118 ? 7.770 -18.516 6.647 1.00 84.75 118 GLN A C 1
ATOM 914 O O . GLN A 1 118 ? 7.748 -18.772 7.849 1.00 84.75 118 GLN A O 1
ATOM 919 N N . ILE A 1 119 ? 8.527 -17.533 6.154 1.00 86.19 119 ILE A N 1
ATOM 920 C CA . ILE A 1 119 ? 9.484 -16.770 6.976 1.00 86.19 119 ILE A CA 1
ATOM 921 C C . ILE A 1 119 ? 9.413 -15.257 6.772 1.00 86.19 119 ILE A C 1
ATOM 923 O O . ILE A 1 119 ? 9.986 -14.527 7.574 1.00 86.19 119 ILE A O 1
ATOM 927 N N . ASP A 1 120 ? 8.731 -14.787 5.727 1.00 82.19 120 ASP A N 1
ATOM 928 C CA . ASP A 1 120 ? 8.732 -13.379 5.336 1.00 82.19 120 ASP A CA 1
ATOM 929 C C . ASP A 1 120 ? 7.304 -12.820 5.332 1.00 82.19 120 ASP A C 1
ATOM 931 O O . ASP A 1 120 ? 6.485 -13.181 4.487 1.00 82.19 120 ASP A O 1
ATOM 935 N N . GLY A 1 121 ? 6.984 -11.987 6.323 1.00 87.69 121 GLY A N 1
ATOM 936 C CA . GLY A 1 121 ? 5.690 -11.319 6.432 1.00 87.69 121 GLY A CA 1
ATOM 937 C C . GLY A 1 121 ? 5.696 -10.020 5.644 1.00 87.69 121 GLY A C 1
ATOM 938 O O . GLY A 1 121 ? 6.454 -9.106 5.966 1.00 87.69 121 GLY A O 1
ATOM 939 N N . ARG A 1 122 ? 4.833 -9.915 4.630 1.00 89.25 122 ARG A N 1
ATOM 940 C CA . ARG A 1 122 ? 4.755 -8.722 3.781 1.00 89.25 122 ARG A CA 1
ATOM 941 C C . ARG A 1 122 ? 3.368 -8.134 3.734 1.00 89.25 122 ARG A C 1
ATOM 943 O O . ARG A 1 122 ? 2.368 -8.845 3.661 1.00 89.25 122 ARG A O 1
ATOM 950 N N . ARG A 1 123 ? 3.326 -6.805 3.754 1.00 92.31 123 ARG A N 1
ATOM 951 C CA . ARG A 1 123 ? 2.096 -6.024 3.656 1.00 92.31 123 ARG A CA 1
ATOM 952 C C . ARG A 1 123 ? 1.753 -5.741 2.204 1.00 92.31 123 ARG A C 1
ATOM 954 O O . ARG A 1 123 ? 2.607 -5.296 1.441 1.00 92.31 123 ARG A O 1
ATOM 961 N N . ASP A 1 124 ? 0.487 -5.931 1.857 1.00 93.25 124 ASP A N 1
ATOM 962 C CA . ASP A 1 124 ? -0.042 -5.534 0.555 1.00 93.25 124 ASP A CA 1
ATOM 963 C C . ASP A 1 124 ? 0.006 -3.998 0.398 1.00 93.25 124 ASP A C 1
ATOM 965 O O . ASP A 1 124 ? -0.547 -3.252 1.209 1.00 93.25 124 ASP A O 1
ATOM 969 N N . HIS A 1 125 ? 0.681 -3.525 -0.652 1.00 95.69 125 HIS A N 1
ATOM 970 C CA . HIS A 1 125 ? 0.849 -2.100 -0.963 1.00 95.69 125 HIS A CA 1
ATOM 971 C C . HIS A 1 125 ? -0.196 -1.549 -1.941 1.00 95.69 125 HIS A C 1
ATOM 973 O O . HIS A 1 125 ? -0.106 -0.398 -2.364 1.00 95.69 125 HIS A O 1
ATOM 979 N N . SER A 1 126 ? -1.226 -2.320 -2.278 1.00 93.38 126 SER A N 1
ATOM 980 C CA . SER A 1 126 ? -2.369 -1.829 -3.047 1.00 93.38 126 SER A CA 1
ATOM 981 C C . SER A 1 126 ? -3.279 -0.886 -2.242 1.00 93.38 126 SER A C 1
ATOM 983 O O . SER A 1 126 ? -4.041 -0.119 -2.837 1.00 93.38 126 SER A O 1
ATOM 985 N N . ILE A 1 127 ? -3.159 -0.896 -0.902 1.00 94.75 127 ILE A N 1
ATOM 986 C CA . ILE A 1 127 ? -3.786 0.043 0.053 1.00 94.75 127 ILE A CA 1
ATOM 987 C C . ILE A 1 127 ? -5.308 0.119 -0.168 1.00 94.75 127 ILE A C 1
ATOM 989 O O . ILE A 1 127 ? -5.931 1.179 -0.285 1.00 94.75 127 ILE A O 1
ATOM 993 N N . ARG A 1 128 ? -5.926 -1.054 -0.308 1.00 90.62 128 ARG A N 1
ATOM 994 C CA . ARG A 1 128 ? -7.317 -1.200 -0.749 1.00 90.62 128 ARG A CA 1
ATOM 995 C C . ARG A 1 128 ? -8.301 -0.978 0.376 1.00 90.62 128 ARG A C 1
ATOM 997 O O . ARG A 1 128 ? -8.022 -1.254 1.536 1.00 90.62 128 ARG A O 1
ATOM 1004 N N . ILE A 1 129 ? -9.501 -0.526 0.028 1.00 93.69 129 ILE A N 1
ATOM 1005 C CA . ILE A 1 129 ? -10.637 -0.572 0.951 1.00 93.69 129 ILE A CA 1
ATOM 1006 C C . ILE A 1 129 ? -11.043 -2.048 1.106 1.00 93.69 129 ILE A C 1
ATOM 1008 O O . ILE A 1 129 ? -11.267 -2.691 0.079 1.00 93.69 129 ILE A O 1
ATOM 1012 N N . PRO A 1 130 ? -11.147 -2.593 2.334 1.00 92.75 130 PRO A N 1
ATOM 1013 C CA . PRO A 1 130 ? -11.573 -3.975 2.541 1.00 92.75 130 PRO A CA 1
ATOM 1014 C C . PRO A 1 130 ? -12.935 -4.262 1.896 1.00 92.75 130 PRO A C 1
ATOM 1016 O O . PRO A 1 130 ? -13.888 -3.506 2.090 1.00 92.75 130 PRO A O 1
ATOM 1019 N N . ARG A 1 131 ? -13.029 -5.368 1.149 1.00 93.88 131 ARG A N 1
ATOM 1020 C CA . ARG A 1 131 ? -14.236 -5.813 0.430 1.00 93.88 131 ARG A CA 1
ATOM 1021 C C . ARG A 1 131 ? -14.658 -7.224 0.865 1.00 93.88 131 ARG A C 1
ATOM 1023 O O . ARG A 1 131 ? -14.454 -8.179 0.119 1.00 93.88 131 ARG A O 1
ATOM 1030 N N . PRO A 1 132 ? -15.213 -7.394 2.083 1.00 93.88 132 PRO A N 1
ATOM 1031 C CA . PRO A 1 132 ? -15.667 -8.705 2.563 1.00 93.88 132 PRO A CA 1
ATOM 1032 C C . PRO A 1 132 ? -16.796 -9.298 1.706 1.00 93.88 132 PRO A C 1
ATOM 1034 O O . PRO A 1 132 ? -16.994 -10.508 1.696 1.00 93.88 132 PRO A O 1
ATOM 1037 N N . ASP A 1 133 ? -17.509 -8.466 0.951 1.00 95.25 133 ASP A N 1
ATOM 1038 C CA . ASP A 1 133 ? -18.486 -8.893 -0.045 1.00 95.25 133 ASP A CA 1
ATOM 1039 C C . ASP A 1 133 ? -17.854 -9.724 -1.177 1.00 95.25 133 ASP A C 1
ATOM 1041 O O . ASP A 1 133 ? -18.427 -10.740 -1.564 1.00 95.25 133 ASP A O 1
ATOM 1045 N N . LEU A 1 134 ? -16.637 -9.388 -1.628 1.00 95.62 134 LEU A N 1
ATOM 1046 C CA . LEU A 1 134 ? -15.926 -10.177 -2.645 1.00 95.62 134 LEU A CA 1
ATOM 1047 C C . LEU A 1 134 ? -15.478 -11.542 -2.112 1.00 95.62 134 LEU A C 1
ATOM 1049 O O . LEU A 1 134 ? -15.419 -12.512 -2.866 1.00 95.62 134 LEU A O 1
ATOM 1053 N N . THR A 1 135 ? -15.229 -11.664 -0.806 1.00 94.88 135 THR A N 1
ATOM 1054 C CA . THR A 1 135 ? -14.992 -12.978 -0.192 1.00 94.88 135 THR A CA 1
ATOM 1055 C C . THR A 1 135 ? -16.203 -13.889 -0.334 1.00 94.88 135 THR A C 1
ATOM 1057 O O . THR A 1 135 ? -16.038 -15.070 -0.620 1.00 94.88 135 THR A O 1
ATOM 1060 N N . VAL A 1 136 ? -17.415 -13.354 -0.169 1.00 95.44 136 VAL A N 1
ATOM 1061 C CA . VAL A 1 136 ? -18.652 -14.136 -0.307 1.00 95.44 136 VAL A CA 1
ATOM 1062 C C . VAL A 1 136 ? -18.930 -14.482 -1.770 1.00 95.44 136 VAL A C 1
ATOM 1064 O O . VAL A 1 136 ? -19.352 -15.598 -2.060 1.00 95.44 136 VAL A O 1
ATOM 1067 N N . GLU A 1 137 ? -18.702 -13.541 -2.685 1.00 97.12 137 GLU A N 1
ATOM 1068 C CA . GLU A 1 137 ? -19.049 -13.701 -4.101 1.00 97.12 137 GLU A CA 1
ATOM 1069 C C . GLU A 1 137 ? -18.086 -14.626 -4.857 1.00 97.12 137 GLU A C 1
ATOM 1071 O O . GLU A 1 137 ? -18.525 -15.501 -5.603 1.00 97.12 137 GLU A O 1
ATOM 1076 N N . ILE A 1 138 ? -16.777 -14.435 -4.667 1.00 95.75 138 ILE A N 1
ATOM 1077 C CA . ILE A 1 138 ? -15.734 -15.074 -5.487 1.00 95.75 138 ILE A CA 1
ATOM 1078 C C . ILE A 1 138 ? -14.639 -15.767 -4.663 1.00 95.75 138 ILE A C 1
ATOM 1080 O O . ILE A 1 138 ? -13.659 -16.249 -5.226 1.00 95.75 138 ILE A O 1
ATOM 1084 N N . GLY A 1 139 ? -14.780 -15.838 -3.335 1.00 94.06 139 GLY A N 1
ATOM 1085 C CA . GLY A 1 139 ? -13.881 -16.612 -2.472 1.00 94.06 139 GLY A CA 1
ATOM 1086 C C . GLY A 1 139 ? -12.495 -16.001 -2.235 1.00 94.06 139 GLY A C 1
ATOM 1087 O O . GLY A 1 139 ? -11.605 -16.701 -1.756 1.00 94.06 139 GLY A O 1
ATOM 1088 N N . VAL A 1 140 ? -12.282 -14.719 -2.551 1.00 94.19 140 VAL A N 1
ATOM 1089 C CA . VAL A 1 140 ? -11.004 -14.026 -2.283 1.00 94.19 140 VAL A CA 1
ATOM 1090 C C . VAL A 1 140 ? -10.844 -13.684 -0.798 1.00 94.19 140 VAL A C 1
ATOM 1092 O O . VAL A 1 140 ? -11.845 -13.457 -0.117 1.00 94.19 140 VAL A O 1
ATOM 1095 N N . PRO A 1 141 ? -9.620 -13.618 -0.245 1.00 92.88 141 PRO A N 1
ATOM 1096 C CA . PRO A 1 141 ? -9.425 -13.237 1.152 1.00 92.88 141 PRO A CA 1
ATOM 1097 C C . PRO A 1 141 ? -9.865 -11.790 1.419 1.00 92.88 141 PRO A C 1
ATOM 1099 O O . PRO A 1 141 ? -9.913 -10.953 0.522 1.00 92.88 141 PRO A O 1
ATOM 1102 N N . ASN A 1 142 ? -10.151 -11.472 2.681 1.00 93.50 142 ASN A N 1
ATOM 1103 C CA . ASN A 1 142 ? -10.351 -10.096 3.134 1.00 93.50 142 ASN A CA 1
ATOM 1104 C C . ASN A 1 142 ? -9.664 -9.869 4.484 1.00 93.50 142 ASN A C 1
ATOM 1106 O O . ASN A 1 142 ? -9.452 -10.805 5.258 1.00 93.50 142 ASN A O 1
ATOM 1110 N N . ALA A 1 143 ? -9.339 -8.611 4.780 1.00 94.19 143 ALA A N 1
ATOM 1111 C CA . ALA A 1 143 ? -8.633 -8.249 6.005 1.00 94.19 143 ALA A CA 1
ATOM 1112 C C . ALA A 1 143 ? -9.433 -8.552 7.287 1.00 94.19 143 ALA A C 1
ATOM 1114 O O . ALA A 1 143 ? -8.844 -8.941 8.292 1.00 94.19 143 ALA A O 1
ATOM 1115 N N . CYS A 1 144 ? -10.766 -8.437 7.260 1.00 94.25 144 CYS A N 1
ATOM 1116 C CA . CYS A 1 144 ? -11.613 -8.692 8.429 1.00 94.25 144 CYS A CA 1
ATOM 1117 C C . CYS A 1 144 ? -11.554 -10.170 8.847 1.00 94.25 144 CYS A C 1
ATOM 1119 O O . CYS A 1 144 ? -11.396 -10.473 10.029 1.00 94.25 144 CYS A O 1
ATOM 1121 N N . GLY A 1 145 ? -11.602 -11.083 7.871 1.00 92.19 145 GLY A N 1
ATOM 1122 C CA . GLY A 1 145 ? -11.534 -12.533 8.079 1.00 92.19 145 GLY A CA 1
ATOM 1123 C C . GLY A 1 145 ? -10.212 -13.026 8.676 1.00 92.19 145 GLY A C 1
ATOM 1124 O O . GLY A 1 145 ? -10.165 -14.126 9.216 1.00 92.19 145 GLY A O 1
ATOM 1125 N N . LYS A 1 146 ? -9.146 -12.210 8.653 1.00 89.00 146 LYS A N 1
ATOM 1126 C CA . LYS A 1 146 ? -7.882 -12.529 9.344 1.00 89.00 146 LYS A CA 1
ATOM 1127 C C . LYS A 1 146 ? -8.003 -12.443 10.871 1.00 89.00 146 LYS A C 1
ATOM 1129 O O . LYS A 1 146 ? -7.210 -13.061 11.573 1.00 89.00 146 LYS A O 1
ATOM 1134 N N . CYS A 1 147 ? -8.986 -11.696 11.377 1.00 92.62 147 CYS A N 1
ATOM 1135 C CA . CYS A 1 147 ? -9.223 -11.499 12.811 1.00 92.62 147 CYS A CA 1
ATOM 1136 C C . CYS A 1 147 ? -10.578 -12.051 13.286 1.00 92.62 147 CYS A C 1
ATOM 1138 O O . CYS A 1 147 ? -10.742 -12.317 14.475 1.00 92.62 147 CYS A O 1
ATOM 1140 N N . HIS A 1 148 ? -11.550 -12.198 12.381 1.00 91.69 148 HIS A N 1
ATOM 1141 C CA . HIS A 1 148 ? -12.927 -12.587 12.683 1.00 91.69 148 HIS A CA 1
ATOM 1142 C C . HIS A 1 148 ? -13.317 -13.864 11.929 1.00 91.69 148 HIS A C 1
ATOM 1144 O O . HIS A 1 148 ? -13.702 -13.798 10.762 1.00 91.69 148 HIS A O 1
ATOM 1150 N N . THR A 1 149 ? -13.203 -15.003 12.617 1.00 84.31 149 THR A N 1
ATOM 1151 C CA . THR A 1 149 ? -13.585 -16.348 12.145 1.00 84.31 149 THR A CA 1
ATOM 1152 C C . THR A 1 149 ? -15.028 -16.691 12.468 1.00 84.31 149 THR A C 1
ATOM 1154 O O . THR A 1 149 ? -15.421 -16.415 13.627 1.00 84.31 149 THR A O 1
#

Secondary structure (DSSP, 8-state):
--SB-EEE--S---TTS-GGGTEEE--S-BTTB-TTS-B-S--BTHHHHHTSHHHHTT--HHHHB-TTT--BSS-THHHHHTTS-HHHHSSHHHH-S-TTSGGG-HHHHHS-EEEETTTEEEE-TT-PPP-HHHHHHH----TGGGT--

pLDDT: mean 92.73, std 4.69, range [75.81, 97.81]

Sequence (149 aa):
QCHSRRSEIAEDYFHGKSLLDSYIPSLLDEGVYYPDGQIQAEDYEYGSFVQSKMYHQGVSCSDCHNPHSLELRAEGNALCGQCHSAEKYDTPVHHNHKAGSAGASCAACHMPETMYMQIDGRRDHSIRI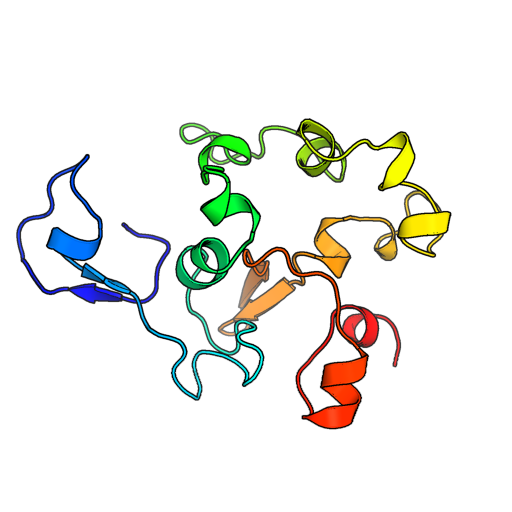PRPDLTVEIGVPNACGKCHT

Radius of gyration: 16.62 Å; chains: 1; bounding box: 41×33×42 Å